Protein AF-A0A1F8N8Z6-F1 (afdb_monomer)

Structure (mmCIF, N/CA/C/O backbone):
data_AF-A0A1F8N8Z6-F1
#
_entry.id   AF-A0A1F8N8Z6-F1
#
loop_
_atom_site.group_PDB
_atom_site.id
_atom_site.type_symbol
_atom_site.label_atom_id
_atom_site.label_alt_id
_atom_site.label_comp_id
_atom_site.label_asym_id
_atom_site.label_entity_id
_atom_site.label_seq_id
_atom_site.pdbx_PDB_ins_code
_atom_site.Cartn_x
_atom_site.Cartn_y
_atom_site.Cartn_z
_atom_site.occupancy
_atom_site.B_iso_or_equiv
_atom_site.auth_seq_id
_atom_site.auth_comp_id
_atom_site.auth_asym_id
_atom_site.auth_atom_id
_atom_site.pdbx_PDB_model_num
ATOM 1 N N . LYS A 1 1 ? 23.872 15.138 5.477 1.00 44.53 1 LYS A N 1
ATOM 2 C CA . LYS A 1 1 ? 22.930 16.078 6.144 1.00 44.53 1 LYS A CA 1
ATOM 3 C C . LYS A 1 1 ? 21.942 15.243 6.960 1.00 44.53 1 LYS A C 1
ATOM 5 O O . LYS A 1 1 ? 20.804 15.104 6.541 1.00 44.53 1 LYS A O 1
ATOM 10 N N . GLU A 1 2 ? 22.376 14.628 8.060 1.00 56.66 2 GLU A N 1
ATOM 11 C CA . GLU A 1 2 ? 21.606 13.515 8.654 1.00 56.66 2 GLU A CA 1
ATOM 12 C C . GLU A 1 2 ? 21.440 13.575 10.174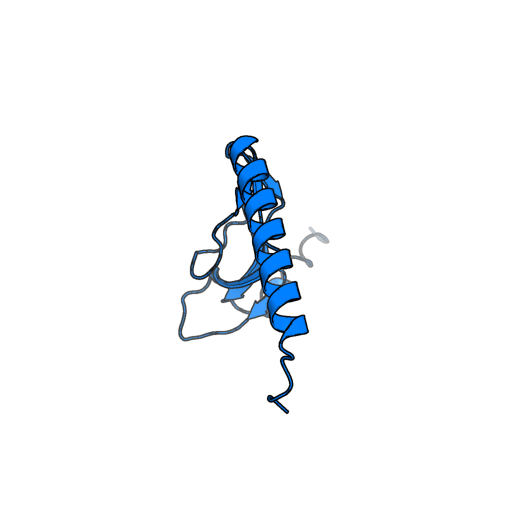 1.00 56.66 2 GLU A C 1
ATOM 14 O O . GLU A 1 2 ? 20.923 12.636 10.759 1.00 56.66 2 GLU A O 1
ATOM 19 N N . ASP A 1 3 ? 21.799 14.686 10.823 1.00 62.34 3 ASP A N 1
ATOM 20 C CA . ASP A 1 3 ? 22.099 14.623 12.259 1.00 62.34 3 ASP A CA 1
ATOM 21 C C . ASP A 1 3 ? 21.419 15.689 13.128 1.00 62.34 3 ASP A C 1
ATOM 23 O O . ASP A 1 3 ? 22.042 16.278 14.004 1.00 62.34 3 ASP A O 1
ATOM 27 N N . GLN A 1 4 ? 20.133 15.984 12.898 1.00 68.19 4 GLN A N 1
ATOM 28 C CA . GLN A 1 4 ? 19.376 16.892 13.780 1.00 68.19 4 GLN A CA 1
ATOM 29 C C . GLN A 1 4 ? 17.927 16.426 14.017 1.00 68.19 4 GLN A C 1
ATOM 31 O O . GLN A 1 4 ? 16.973 17.173 13.805 1.00 68.19 4 GLN A O 1
ATOM 36 N N . VAL A 1 5 ? 17.728 15.189 14.489 1.00 77.69 5 VAL A N 1
ATOM 37 C CA . VAL A 1 5 ? 16.447 14.820 15.122 1.00 77.69 5 VAL A CA 1
ATOM 38 C C . VAL A 1 5 ? 16.518 15.201 16.599 1.00 77.69 5 VAL A C 1
ATOM 40 O O . VAL A 1 5 ? 17.080 14.476 17.421 1.00 77.69 5 VAL A O 1
ATOM 43 N N . THR A 1 6 ? 15.949 16.356 16.948 1.00 90.81 6 THR A N 1
ATOM 44 C CA . THR A 1 6 ? 15.947 16.844 18.334 1.00 90.81 6 THR A CA 1
ATOM 45 C C . THR A 1 6 ? 15.129 15.925 19.256 1.00 90.81 6 THR A C 1
ATOM 47 O O . THR A 1 6 ? 14.214 15.229 18.798 1.00 90.81 6 THR A O 1
ATOM 50 N N . PRO A 1 7 ? 15.396 15.917 20.576 1.00 87.81 7 PRO A N 1
ATOM 51 C CA . PRO A 1 7 ? 14.572 15.184 21.537 1.00 87.81 7 PRO A CA 1
ATOM 52 C C . PRO A 1 7 ? 13.077 15.521 21.431 1.00 87.81 7 PRO A C 1
ATOM 54 O O . PRO A 1 7 ? 12.240 14.621 21.472 1.00 87.81 7 PRO A O 1
ATOM 57 N N . GLN A 1 8 ? 12.746 16.795 21.210 1.00 91.94 8 GLN A N 1
ATOM 58 C CA . GLN A 1 8 ? 11.380 17.265 20.988 1.00 91.94 8 GLN A CA 1
ATOM 59 C C . GLN A 1 8 ? 10.790 16.678 19.699 1.00 91.94 8 GLN A C 1
ATOM 61 O O . GLN A 1 8 ? 9.656 16.205 19.714 1.00 91.94 8 GLN A O 1
ATOM 66 N N . MET A 1 9 ? 11.557 16.633 18.602 1.00 93.56 9 MET A N 1
ATOM 67 C CA . MET A 1 9 ? 11.116 16.033 17.336 1.00 93.56 9 MET A CA 1
ATOM 68 C C . MET A 1 9 ? 10.741 14.555 17.506 1.00 93.56 9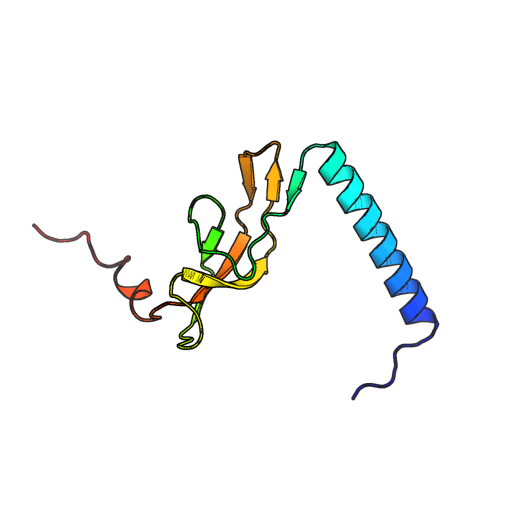 MET A C 1
ATOM 70 O O . MET A 1 9 ? 9.730 14.105 16.969 1.00 93.56 9 MET A O 1
ATOM 74 N N . ARG A 1 10 ? 11.500 13.799 18.313 1.00 93.69 10 ARG A N 1
ATOM 75 C CA . ARG A 1 10 ? 11.171 12.394 18.614 1.00 93.69 10 ARG A CA 1
ATOM 76 C C . ARG A 1 10 ? 9.829 12.249 19.330 1.00 93.69 10 ARG A C 1
ATOM 78 O O . ARG A 1 10 ? 9.071 11.340 18.996 1.00 93.69 10 ARG A O 1
ATOM 85 N N . ILE A 1 11 ? 9.522 13.147 20.272 1.00 94.50 11 ILE A N 1
ATOM 86 C CA . ILE A 1 11 ? 8.229 13.164 20.975 1.00 94.50 11 ILE A CA 1
ATOM 87 C C . ILE A 1 11 ? 7.096 13.420 19.977 1.00 94.50 11 ILE A C 1
ATOM 89 O O . ILE A 1 11 ? 6.126 12.664 19.944 1.00 94.50 11 ILE A O 1
ATOM 93 N N . TRP A 1 12 ? 7.243 14.428 19.112 1.00 96.31 12 TRP A N 1
ATOM 94 C CA . TRP A 1 12 ? 6.255 14.726 18.074 1.00 96.31 12 TRP A CA 1
ATOM 95 C C . TRP A 1 12 ? 6.019 13.535 17.141 1.00 96.31 12 TRP A C 1
ATOM 97 O O . TRP A 1 12 ? 4.871 13.137 16.949 1.00 96.31 12 TRP A O 1
ATOM 107 N N . ILE A 1 13 ? 7.082 12.904 16.630 1.00 96.12 13 ILE A N 1
ATOM 108 C CA . ILE A 1 13 ? 6.976 11.700 15.788 1.00 96.12 13 ILE A CA 1
ATOM 109 C C . ILE A 1 13 ? 6.228 10.577 16.525 1.00 96.12 13 ILE A C 1
ATOM 111 O O . ILE A 1 13 ? 5.367 9.921 15.936 1.00 96.12 13 ILE A O 1
ATOM 115 N N . GLY A 1 14 ? 6.516 10.364 17.813 1.00 96.31 14 GLY A N 1
ATOM 116 C CA . GLY A 1 14 ? 5.813 9.381 18.642 1.00 96.31 14 GLY A CA 1
ATOM 117 C C . GLY A 1 14 ? 4.315 9.674 18.778 1.00 96.31 14 GLY A C 1
ATOM 118 O O . GLY A 1 14 ? 3.482 8.777 18.605 1.00 96.31 14 GLY A O 1
ATOM 119 N N . ASN A 1 15 ? 3.957 10.936 19.006 1.00 97.69 15 ASN A N 1
ATOM 120 C CA . ASN A 1 15 ? 2.563 11.366 19.105 1.00 97.69 15 ASN A CA 1
ATOM 121 C C . ASN A 1 15 ? 1.821 11.178 17.775 1.00 97.69 15 ASN A C 1
ATOM 123 O O . ASN A 1 15 ? 0.746 10.581 17.760 1.00 97.69 15 ASN A O 1
ATOM 127 N N . PHE A 1 16 ? 2.411 11.583 16.646 1.00 97.94 16 PHE A N 1
ATOM 128 C CA . PHE A 1 16 ? 1.812 11.369 15.323 1.00 97.94 16 PHE A CA 1
ATOM 129 C C . PHE A 1 16 ? 1.632 9.884 14.995 1.00 97.94 16 PHE A C 1
ATOM 131 O O . PHE A 1 16 ? 0.582 9.490 14.487 1.00 97.94 16 PHE A O 1
ATOM 138 N N . ARG A 1 17 ? 2.605 9.031 15.343 1.00 97.25 17 ARG A N 1
ATOM 139 C CA . ARG A 1 17 ? 2.461 7.570 15.219 1.00 97.25 17 ARG A CA 1
ATOM 140 C C . ARG A 1 17 ? 1.296 7.041 16.055 1.00 97.25 17 ARG A C 1
ATOM 142 O O . ARG A 1 17 ? 0.560 6.172 15.593 1.00 97.25 17 ARG A O 1
ATOM 149 N N . THR A 1 18 ? 1.105 7.585 17.256 1.00 98.00 18 THR A N 1
ATOM 150 C CA . THR A 1 18 ? -0.009 7.216 18.139 1.00 98.00 18 THR A CA 1
ATOM 151 C C . THR A 1 18 ? -1.352 7.621 17.540 1.00 98.00 18 THR A C 1
ATOM 153 O O . THR A 1 18 ? -2.245 6.782 17.449 1.00 98.00 18 THR A O 1
ATOM 156 N N . VAL A 1 19 ? -1.476 8.863 17.060 1.00 98.12 19 VAL A N 1
ATOM 157 C CA . VAL A 1 19 ? -2.683 9.357 16.376 1.00 98.12 19 VAL A CA 1
ATOM 158 C C . VAL A 1 19 ? -2.997 8.506 15.146 1.00 98.12 19 VAL A C 1
ATOM 160 O O . VAL A 1 19 ? -4.129 8.051 14.999 1.00 98.12 19 VAL A O 1
ATOM 163 N N . ARG A 1 20 ? -1.993 8.202 14.310 1.00 96.19 20 ARG A N 1
ATOM 164 C CA . ARG A 1 20 ? -2.157 7.327 13.138 1.00 96.19 20 ARG A CA 1
ATOM 165 C C . ARG A 1 20 ? -2.690 5.948 13.526 1.00 96.19 20 ARG A C 1
ATOM 167 O O . ARG A 1 20 ? -3.621 5.467 12.894 1.00 96.19 20 ARG A O 1
ATOM 174 N N . ARG A 1 21 ? -2.144 5.330 14.578 1.00 96.75 21 ARG A N 1
ATOM 175 C CA . ARG A 1 21 ? -2.597 4.013 15.056 1.00 96.75 21 ARG A CA 1
ATOM 176 C C . ARG A 1 21 ? -4.037 4.044 15.572 1.00 96.75 21 ARG A C 1
ATOM 178 O O . ARG A 1 21 ? -4.781 3.096 15.341 1.00 96.75 21 ARG A O 1
ATOM 185 N N . LEU A 1 22 ? -4.424 5.105 16.284 1.00 97.88 22 LEU A N 1
ATOM 186 C CA . LEU A 1 22 ? -5.799 5.278 16.761 1.00 97.88 22 LEU A CA 1
ATOM 187 C C . LEU A 1 22 ? -6.773 5.448 15.590 1.00 97.88 22 LEU A C 1
ATOM 189 O O . LEU A 1 22 ? -7.816 4.802 15.580 1.00 97.88 22 LEU A O 1
ATOM 193 N N . LEU A 1 23 ? -6.404 6.247 14.586 1.00 96.62 23 LEU A N 1
ATOM 194 C CA . LEU A 1 23 ? -7.193 6.406 13.368 1.00 96.62 23 LEU A CA 1
ATOM 195 C C . LEU A 1 23 ? -7.334 5.081 12.605 1.00 96.62 23 LEU A C 1
ATOM 197 O O . LEU A 1 23 ? -8.450 4.693 12.277 1.00 96.62 23 LEU A O 1
ATOM 201 N N . ASP A 1 24 ? -6.228 4.365 12.375 1.00 95.62 24 ASP A N 1
ATOM 202 C CA . ASP A 1 24 ? -6.239 3.057 11.703 1.00 95.62 24 ASP A CA 1
ATOM 203 C C . ASP A 1 24 ? -7.171 2.067 12.432 1.00 95.62 24 ASP A C 1
ATOM 205 O O . ASP A 1 24 ? -7.932 1.347 11.787 1.00 95.62 24 ASP A O 1
ATOM 209 N N . LYS A 1 25 ? -7.172 2.069 13.774 1.00 97.31 25 LYS A N 1
ATOM 210 C CA . LYS A 1 25 ? -8.073 1.231 14.579 1.00 97.31 25 LYS A CA 1
ATOM 211 C C . LYS A 1 25 ? -9.548 1.569 14.333 1.00 97.31 25 LYS A C 1
ATOM 213 O O . LYS A 1 25 ? -10.334 0.657 14.094 1.00 97.31 25 LYS A O 1
ATOM 218 N N . VAL A 1 26 ? -9.913 2.853 14.358 1.00 97.81 26 VAL A N 1
ATOM 219 C CA . VAL A 1 26 ? -11.300 3.291 14.117 1.00 97.81 26 VAL A CA 1
ATOM 220 C C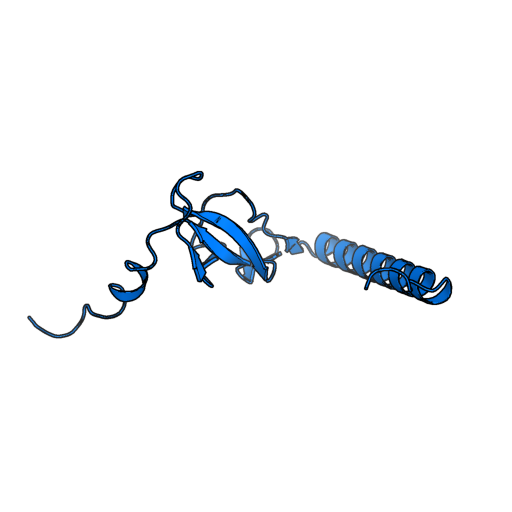 . VAL A 1 26 ? -11.755 2.923 12.703 1.00 97.81 26 VAL A C 1
ATOM 222 O O . VAL A 1 26 ? -12.873 2.449 12.529 1.00 97.81 26 VAL A O 1
ATOM 225 N N . LEU A 1 27 ? -10.893 3.087 11.694 1.00 96.94 27 LEU A N 1
ATOM 226 C CA . LEU A 1 27 ? -11.205 2.687 10.318 1.00 96.94 27 LEU A CA 1
ATOM 227 C C . LEU A 1 27 ? -11.518 1.187 10.228 1.00 96.94 27 LEU A C 1
ATOM 229 O O . LEU A 1 27 ? -12.558 0.819 9.682 1.00 96.94 27 LEU A O 1
ATOM 233 N N . ILE A 1 28 ? -10.681 0.337 10.833 1.00 97.12 28 ILE A N 1
ATOM 234 C CA . ILE A 1 28 ? -10.896 -1.118 10.873 1.00 97.12 28 ILE A CA 1
ATOM 235 C C . ILE A 1 28 ? -12.214 -1.467 11.577 1.00 97.12 28 ILE A C 1
ATOM 237 O O . ILE A 1 28 ? -12.974 -2.285 11.063 1.00 97.12 28 ILE A O 1
ATOM 241 N N . GLU A 1 29 ? -12.528 -0.825 12.707 1.00 97.75 29 GLU A N 1
ATOM 242 C CA . GLU A 1 29 ? -13.796 -1.025 13.430 1.00 97.75 29 GLU A CA 1
ATOM 243 C C . GLU A 1 29 ? -15.028 -0.654 12.584 1.00 97.75 29 GLU A C 1
ATOM 245 O O . GLU A 1 29 ? -16.084 -1.265 12.731 1.00 97.75 29 GLU A O 1
ATOM 250 N N . GLN A 1 30 ? -14.896 0.299 11.656 1.00 97.62 30 GLN A N 1
ATOM 251 C CA . GLN A 1 30 ? -15.945 0.655 10.691 1.00 97.62 30 GLN A CA 1
ATOM 252 C C . GLN A 1 30 ? -15.955 -0.233 9.428 1.00 97.62 30 GLN A C 1
ATOM 254 O O . GLN A 1 30 ? -16.784 -0.041 8.530 1.00 97.62 30 GLN A O 1
ATOM 259 N N . GLY A 1 31 ? -15.068 -1.231 9.360 1.00 97.38 31 GLY A N 1
ATOM 260 C CA . GLY A 1 31 ? -14.926 -2.156 8.237 1.00 97.38 31 GLY A CA 1
ATOM 261 C C . GLY A 1 31 ? -14.088 -1.608 7.083 1.00 97.38 31 GLY A C 1
ATOM 262 O O . GLY A 1 31 ? -14.215 -2.110 5.969 1.00 97.38 31 GLY A O 1
ATOM 263 N N . ILE A 1 32 ? -13.278 -0.571 7.312 1.00 98.19 32 ILE A N 1
ATOM 264 C CA . ILE A 1 32 ? -12.370 -0.002 6.312 1.00 98.19 32 ILE A CA 1
ATOM 265 C C . ILE A 1 32 ? -10.980 -0.629 6.465 1.00 98.19 32 ILE A C 1
ATOM 267 O O . ILE A 1 32 ? -10.358 -0.528 7.523 1.00 98.19 32 ILE A O 1
ATOM 271 N N . THR A 1 33 ? -10.461 -1.241 5.401 1.00 97.31 33 THR A N 1
ATOM 272 C CA . THR A 1 33 ? -9.140 -1.894 5.380 1.00 97.31 33 THR A CA 1
ATOM 273 C C . THR A 1 33 ? -8.281 -1.360 4.242 1.00 97.31 33 THR A C 1
ATOM 275 O O . THR A 1 33 ? -8.801 -0.924 3.219 1.00 97.31 33 THR A O 1
ATOM 278 N N . LYS A 1 34 ? -6.956 -1.384 4.403 1.00 97.12 34 LYS A N 1
ATOM 279 C CA . LYS A 1 34 ? -6.018 -1.001 3.335 1.00 97.12 34 LYS A CA 1
ATOM 280 C C . LYS A 1 34 ? -5.967 -2.093 2.264 1.00 97.12 34 LYS A C 1
ATOM 282 O O . LYS A 1 34 ? -6.106 -3.271 2.586 1.00 97.12 34 LYS A O 1
ATOM 287 N N . ILE A 1 35 ? -5.769 -1.692 1.012 1.00 97.69 35 ILE A N 1
ATOM 288 C CA . ILE A 1 35 ? -5.403 -2.604 -0.076 1.00 97.69 35 ILE A CA 1
ATOM 289 C C . ILE A 1 35 ? -3.906 -2.885 0.066 1.00 9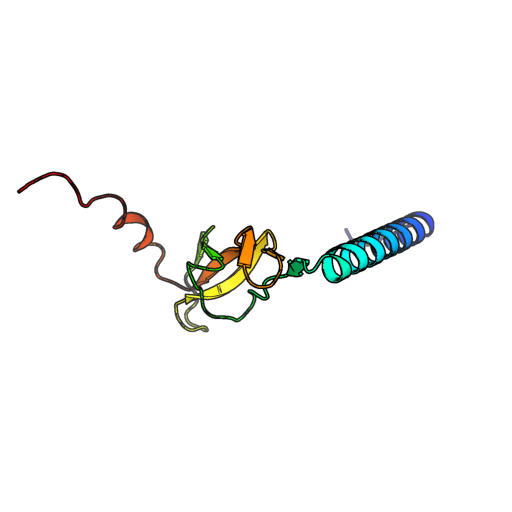7.69 35 ILE A C 1
ATOM 291 O O . ILE A 1 35 ? -3.121 -1.955 0.226 1.00 97.69 35 ILE A O 1
ATOM 295 N N . GLU A 1 36 ? -3.510 -4.155 0.064 1.00 96.38 36 GLU A N 1
ATOM 296 C CA . GLU A 1 36 ? -2.094 -4.518 0.032 1.00 96.38 36 GLU A CA 1
ATOM 297 C C . GLU A 1 36 ? -1.641 -4.651 -1.416 1.00 96.38 36 GLU A C 1
ATOM 299 O O . GLU A 1 36 ? -2.056 -5.583 -2.103 1.00 96.38 36 GLU A O 1
ATOM 304 N N . SER A 1 37 ? -0.811 -3.707 -1.854 1.00 97.12 37 SER A N 1
ATOM 305 C CA . SER A 1 37 ? -0.470 -3.532 -3.269 1.00 97.12 37 SER A CA 1
ATOM 306 C C . SER A 1 37 ? 0.954 -3.989 -3.603 1.00 97.12 37 SER A C 1
ATOM 308 O O . SER A 1 37 ? 1.176 -4.615 -4.633 1.00 97.12 37 SER A O 1
ATOM 310 N N . LEU A 1 38 ? 1.930 -3.686 -2.739 1.00 97.00 38 LEU A N 1
ATOM 311 C CA . LEU A 1 38 ? 3.355 -3.888 -3.024 1.00 97.00 38 LEU A CA 1
ATOM 312 C C . LEU A 1 38 ? 3.700 -5.363 -3.280 1.00 97.00 38 LEU A C 1
ATOM 314 O O . LEU A 1 38 ? 3.223 -6.246 -2.568 1.00 97.00 38 LEU A O 1
ATOM 318 N N . ASP A 1 39 ? 4.534 -5.608 -4.295 1.00 96.56 39 ASP A N 1
ATOM 319 C CA . ASP A 1 39 ? 4.974 -6.934 -4.752 1.00 96.56 39 ASP A CA 1
ATOM 320 C C . ASP A 1 39 ? 3.833 -7.863 -5.221 1.00 96.56 39 ASP A C 1
ATOM 322 O O . ASP A 1 39 ? 4.050 -9.050 -5.474 1.00 96.56 39 ASP A O 1
ATOM 326 N N . ARG A 1 40 ? 2.610 -7.335 -5.378 1.00 97.00 40 ARG A N 1
ATOM 327 C CA . ARG A 1 40 ? 1.465 -8.059 -5.942 1.00 97.00 40 ARG A CA 1
ATOM 328 C C . ARG A 1 40 ? 1.252 -7.708 -7.411 1.00 97.00 40 ARG A C 1
ATOM 330 O O . ARG A 1 40 ? 1.848 -6.778 -7.948 1.00 97.00 40 ARG A O 1
ATOM 337 N N . GLN A 1 41 ? 0.393 -8.482 -8.065 1.00 97.75 41 GLN A N 1
ATOM 338 C CA . GLN A 1 41 ? -0.023 -8.223 -9.439 1.00 97.75 41 GLN A CA 1
ATOM 339 C C . GLN A 1 41 ? -1.048 -7.091 -9.502 1.00 97.75 41 GLN A C 1
ATOM 341 O O . GLN A 1 41 ? -1.957 -7.006 -8.671 1.00 97.75 41 GLN A O 1
ATOM 346 N N . PHE A 1 42 ? -0.899 -6.240 -10.511 1.00 97.56 42 PHE A N 1
ATOM 347 C CA . PHE A 1 42 ? -1.852 -5.193 -10.824 1.00 97.56 42 PHE A CA 1
ATOM 348 C C . PHE A 1 42 ? -3.220 -5.792 -11.150 1.00 97.56 42 PHE A C 1
ATOM 350 O O . PHE A 1 42 ? -3.360 -6.690 -11.976 1.00 97.56 42 PHE A O 1
ATOM 357 N N . ASP A 1 43 ? -4.243 -5.232 -10.518 1.00 97.12 43 ASP A N 1
ATOM 358 C CA . ASP A 1 43 ? -5.643 -5.571 -10.757 1.00 97.12 43 ASP A CA 1
ATOM 359 C C . ASP A 1 43 ? -6.427 -4.263 -10.916 1.00 97.12 43 ASP A C 1
ATOM 361 O O . ASP A 1 43 ? -6.541 -3.520 -9.933 1.00 97.12 43 ASP A O 1
ATOM 365 N N . PRO A 1 44 ? -6.984 -3.967 -12.106 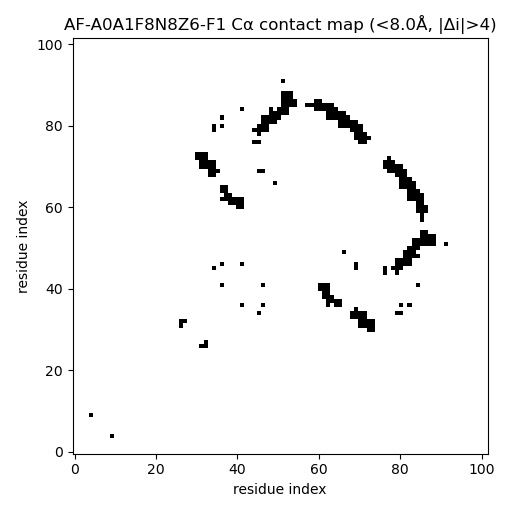1.00 96.31 44 PRO A N 1
ATOM 366 C CA . PRO A 1 44 ? -7.755 -2.753 -12.356 1.00 96.31 44 PRO A CA 1
ATOM 367 C C . PRO A 1 44 ? -8.941 -2.560 -11.412 1.00 96.31 44 PRO A C 1
ATOM 369 O O . PRO A 1 44 ? -9.403 -1.431 -11.252 1.00 96.31 44 PRO A O 1
ATOM 372 N N . SER A 1 45 ? -9.469 -3.621 -10.801 1.00 96.12 45 SER A N 1
ATOM 373 C CA . SER A 1 45 ? -10.580 -3.519 -9.851 1.00 96.12 45 SER A CA 1
ATOM 374 C C . SER A 1 45 ? -10.129 -2.808 -8.570 1.00 96.12 45 SER A C 1
ATOM 376 O O . SER A 1 45 ? -10.882 -2.007 -8.027 1.00 96.12 45 SER A O 1
ATOM 378 N N . TRP A 1 46 ? -8.869 -2.989 -8.162 1.00 97.25 46 TRP A N 1
ATOM 379 C CA . TRP A 1 46 ? -8.305 -2.525 -6.884 1.00 97.25 46 TRP A CA 1
ATOM 380 C C . TRP A 1 46 ? -7.290 -1.387 -7.056 1.00 97.25 46 TRP A C 1
ATOM 382 O O . TRP A 1 46 ? -7.052 -0.617 -6.123 1.00 97.25 46 TRP A O 1
ATOM 392 N N . HIS A 1 47 ? -6.725 -1.246 -8.256 1.00 98.12 47 HIS A N 1
ATOM 393 C CA . HIS A 1 47 ? -5.568 -0.402 -8.531 1.00 98.12 47 HIS A CA 1
ATOM 394 C C . HIS A 1 47 ? -5.804 0.550 -9.713 1.00 98.12 47 HIS A C 1
ATOM 396 O O . HIS A 1 47 ? -6.577 0.280 -10.635 1.00 98.12 47 HIS A O 1
ATOM 402 N N . ARG A 1 48 ? -5.092 1.676 -9.696 1.00 97.69 48 ARG A N 1
ATOM 403 C CA . ARG A 1 48 ? -4.904 2.601 -10.815 1.00 97.69 48 ARG A CA 1
ATOM 404 C C . ARG A 1 48 ? -3.402 2.749 -11.047 1.00 97.69 48 ARG A C 1
ATOM 406 O O . ARG A 1 48 ? -2.680 3.113 -10.123 1.00 97.69 48 ARG A O 1
ATOM 413 N N . ALA A 1 49 ? -2.939 2.480 -12.263 1.00 96.69 49 ALA A N 1
ATOM 414 C CA . ALA A 1 49 ? -1.541 2.699 -12.612 1.00 96.69 49 ALA A CA 1
ATOM 415 C C . ALA A 1 49 ? -1.278 4.209 -12.709 1.00 96.69 49 ALA A C 1
ATOM 417 O O . ALA A 1 49 ? -1.867 4.886 -13.552 1.00 96.69 49 ALA A O 1
ATOM 418 N N . ALA A 1 50 ? -0.443 4.731 -11.813 1.00 96.19 50 ALA A N 1
ATOM 419 C CA . ALA A 1 50 ? 0.043 6.107 -11.859 1.00 96.19 50 ALA A CA 1
ATOM 420 C C . ALA A 1 50 ? 1.232 6.233 -12.821 1.00 96.19 50 ALA A C 1
ATOM 422 O O . ALA A 1 50 ? 1.340 7.217 -13.548 1.00 96.19 50 ALA A O 1
ATOM 423 N N . GLU A 1 51 ? 2.091 5.213 -12.849 1.00 95.88 51 GLU A N 1
ATOM 424 C CA . GLU A 1 51 ? 3.273 5.141 -13.703 1.00 95.88 51 GLU A CA 1
ATOM 425 C C . GLU A 1 51 ? 3.551 3.683 -14.100 1.00 95.88 51 GLU A C 1
ATOM 427 O O . GLU A 1 51 ? 3.193 2.746 -13.380 1.00 95.88 51 GLU A O 1
ATOM 432 N N . VAL A 1 52 ? 4.182 3.497 -15.261 1.00 95.88 52 VAL A N 1
ATOM 433 C CA . VAL A 1 52 ? 4.661 2.198 -15.747 1.00 95.88 52 VAL A CA 1
ATOM 434 C C . VAL A 1 52 ? 6.171 2.280 -15.915 1.00 95.88 52 VAL A C 1
ATOM 436 O O . VAL A 1 52 ? 6.663 3.164 -16.617 1.00 95.88 52 VAL A O 1
ATOM 439 N N . VAL A 1 53 ? 6.897 1.348 -15.304 1.00 96.00 53 VAL A N 1
ATOM 440 C CA . VAL A 1 53 ? 8.363 1.300 -15.340 1.00 96.00 53 VAL A CA 1
ATOM 441 C C . VAL A 1 53 ? 8.858 0.006 -15.969 1.00 96.00 53 VAL A C 1
ATOM 443 O O . VAL A 1 53 ? 8.236 -1.047 -15.846 1.00 96.00 53 VAL A O 1
ATOM 446 N N . ALA A 1 54 ? 10.014 0.077 -16.624 1.00 95.44 54 ALA A N 1
ATOM 447 C CA . ALA A 1 54 ? 10.706 -1.110 -17.103 1.00 95.44 54 ALA A CA 1
ATOM 448 C C . ALA A 1 54 ? 11.597 -1.679 -15.988 1.00 95.44 54 ALA A C 1
ATOM 450 O O . ALA A 1 54 ? 12.529 -1.012 -15.539 1.00 95.44 54 ALA A O 1
ATOM 451 N N . ASP A 1 55 ? 11.341 -2.921 -15.579 1.00 94.69 55 ASP A N 1
ATOM 452 C CA . ASP A 1 55 ? 12.192 -3.670 -14.652 1.00 94.69 55 ASP A CA 1
ATOM 453 C C . ASP A 1 55 ? 12.293 -5.134 -15.117 1.00 94.69 55 ASP A C 1
ATOM 455 O O . ASP A 1 55 ? 11.342 -5.897 -14.948 1.00 94.69 55 ASP A O 1
ATOM 459 N N . PRO A 1 56 ? 13.428 -5.559 -15.702 1.00 92.44 56 PRO A N 1
ATOM 460 C CA . PRO A 1 56 ? 13.595 -6.925 -16.192 1.00 92.44 56 PRO A CA 1
ATOM 461 C C . PRO A 1 56 ? 13.779 -7.961 -15.070 1.00 92.44 56 PRO A C 1
ATOM 463 O O . PRO A 1 56 ? 13.803 -9.157 -15.353 1.00 92.44 56 PRO A O 1
ATOM 466 N N . SER A 1 57 ? 13.952 -7.538 -13.812 1.00 95.12 57 SER A N 1
ATOM 467 C CA . SER A 1 57 ? 14.127 -8.448 -12.673 1.00 95.12 57 SER A CA 1
ATOM 468 C C . SER A 1 57 ? 12.806 -8.976 -12.106 1.00 95.12 57 SER A C 1
ATOM 470 O O . SER A 1 57 ? 12.810 -9.923 -11.317 1.00 95.12 57 SER A O 1
ATOM 472 N N . ARG A 1 58 ? 11.676 -8.386 -12.512 1.00 95.12 58 ARG A N 1
ATOM 473 C CA . ARG A 1 58 ? 10.337 -8.687 -12.001 1.00 95.12 58 ARG A CA 1
ATOM 474 C C . ARG A 1 58 ? 9.376 -9.016 -13.150 1.00 95.12 58 ARG A C 1
ATOM 476 O O . ARG A 1 58 ? 9.558 -8.517 -14.258 1.00 95.12 58 ARG A O 1
ATOM 483 N N . PRO A 1 59 ? 8.335 -9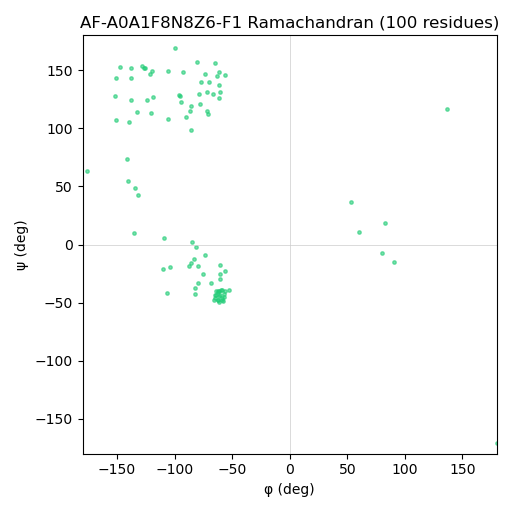.832 -12.912 1.00 95.75 59 PRO A N 1
ATOM 484 C CA . PRO A 1 59 ? 7.294 -10.065 -13.909 1.00 95.75 59 PRO A CA 1
ATOM 485 C C . PRO A 1 59 ? 6.547 -8.778 -14.283 1.00 95.75 59 PRO A C 1
ATOM 487 O O . PRO A 1 59 ? 6.323 -7.915 -13.429 1.00 95.75 59 PRO A O 1
ATOM 490 N N . GLU A 1 60 ? 6.083 -8.691 -15.527 1.00 95.50 60 GLU A N 1
ATOM 491 C CA . GLU A 1 60 ? 5.136 -7.659 -15.958 1.00 95.50 60 GLU A CA 1
ATOM 492 C C . GLU A 1 60 ? 3.862 -7.673 -15.092 1.00 95.50 60 GLU A C 1
ATOM 494 O O . GLU A 1 60 ? 3.453 -8.716 -14.576 1.00 95.50 60 GLU A O 1
ATOM 499 N N . GLY A 1 61 ? 3.282 -6.493 -14.867 1.00 95.81 61 GLY A N 1
ATOM 500 C CA . GLY A 1 61 ? 2.136 -6.277 -13.986 1.00 95.81 61 GLY A CA 1
ATOM 501 C C . GLY A 1 61 ? 2.480 -6.208 -12.496 1.00 95.81 61 GLY A C 1
ATOM 502 O O . GLY A 1 61 ? 1.616 -5.849 -11.698 1.00 95.81 61 GLY A O 1
ATOM 503 N N . THR A 1 62 ? 3.723 -6.496 -12.092 1.00 98.06 62 THR A N 1
ATOM 504 C CA . THR A 1 62 ? 4.133 -6.410 -10.680 1.00 98.06 62 THR A CA 1
ATOM 505 C C . THR A 1 62 ? 4.107 -4.964 -10.195 1.00 98.06 62 THR A C 1
ATOM 507 O O . THR A 1 62 ? 4.713 -4.086 -10.805 1.00 98.06 62 THR A O 1
ATOM 510 N N . ILE A 1 63 ? 3.452 -4.712 -9.066 1.00 98.19 63 ILE A N 1
ATOM 511 C CA . ILE A 1 63 ? 3.463 -3.414 -8.394 1.00 98.19 63 ILE A CA 1
ATOM 512 C C . ILE A 1 63 ? 4.786 -3.255 -7.639 1.00 98.19 63 ILE A C 1
ATOM 514 O O . ILE A 1 63 ? 5.108 -4.052 -6.755 1.00 98.19 63 ILE A O 1
ATOM 518 N N . VAL A 1 64 ? 5.543 -2.211 -7.973 1.00 97.81 64 VAL A N 1
ATOM 519 C CA . VAL A 1 64 ? 6.854 -1.909 -7.363 1.00 97.81 64 VAL A CA 1
ATOM 520 C C . VAL A 1 64 ? 6.793 -0.769 -6.357 1.00 97.81 64 VAL A C 1
ATOM 522 O O . VAL A 1 64 ? 7.666 -0.661 -5.501 1.00 97.81 64 VAL A O 1
ATOM 525 N N . GLU A 1 65 ? 5.749 0.052 -6.427 1.00 97.62 65 GLU A N 1
ATOM 526 C CA . GLU A 1 65 ? 5.515 1.143 -5.491 1.00 97.62 65 GLU A CA 1
ATOM 527 C C . GLU A 1 65 ? 4.015 1.419 -5.358 1.00 97.62 65 GLU A C 1
ATOM 529 O O . GLU A 1 65 ? 3.261 1.350 -6.329 1.00 97.62 65 GLU A O 1
ATOM 534 N N . GLU A 1 66 ? 3.586 1.762 -4.145 1.00 97.69 66 GLU A N 1
ATOM 535 C CA . GLU A 1 66 ? 2.274 2.344 -3.876 1.00 97.69 66 GLU A CA 1
ATOM 536 C C . GLU A 1 66 ? 2.455 3.835 -3.578 1.00 97.69 66 GLU A C 1
ATOM 538 O O . GLU A 1 66 ? 2.945 4.205 -2.510 1.00 97.69 66 GLU A O 1
ATOM 543 N N . THR A 1 67 ? 2.045 4.693 -4.512 1.00 97.19 67 THR A N 1
ATOM 544 C CA . THR A 1 67 ? 2.153 6.151 -4.353 1.00 97.19 67 THR A CA 1
ATOM 545 C C . THR A 1 67 ? 1.026 6.694 -3.478 1.00 97.19 67 THR A C 1
ATOM 547 O O . THR A 1 67 ? 1.223 7.631 -2.703 1.00 97.19 67 THR A O 1
ATOM 550 N N . THR A 1 68 ? -0.159 6.078 -3.557 1.00 97.56 68 THR A N 1
ATOM 551 C CA . THR A 1 68 ? -1.309 6.387 -2.702 1.00 97.56 68 THR A CA 1
ATOM 552 C C . THR A 1 68 ? -2.009 5.112 -2.250 1.00 97.56 68 THR A C 1
ATOM 554 O O . THR A 1 68 ? -2.516 4.348 -3.069 1.00 97.56 68 THR A O 1
ATOM 557 N N . THR A 1 69 ? -2.145 4.938 -0.933 1.00 97.12 69 THR A N 1
ATOM 558 C CA . THR A 1 69 ? -2.813 3.768 -0.346 1.00 97.12 69 THR A CA 1
ATOM 559 C C . THR A 1 69 ? -4.274 3.641 -0.756 1.00 97.12 69 THR A C 1
ATOM 561 O O . THR A 1 69 ? -5.079 4.559 -0.566 1.00 97.12 69 THR A O 1
ATOM 564 N N . GLY A 1 70 ? -4.632 2.475 -1.282 1.00 97.69 70 GLY A N 1
ATOM 565 C CA . GLY A 1 70 ? -6.015 2.102 -1.554 1.00 97.69 70 GLY A CA 1
ATOM 566 C C . GLY A 1 70 ? -6.737 1.621 -0.300 1.00 97.69 70 GLY A C 1
ATOM 567 O O . GLY A 1 70 ? -6.116 1.164 0.660 1.00 97.69 70 GLY A O 1
ATOM 568 N N . TYR A 1 71 ? -8.063 1.708 -0.309 1.00 98.06 71 TYR A N 1
ATOM 569 C CA . TYR A 1 71 ? -8.904 1.266 0.797 1.00 98.06 71 TYR A CA 1
ATOM 570 C C . TYR A 1 71 ? -10.136 0.520 0.294 1.00 98.06 71 TYR A C 1
ATOM 572 O O . TYR A 1 71 ? -10.754 0.895 -0.706 1.00 98.06 71 TYR A O 1
ATOM 580 N N . LEU A 1 72 ? -10.521 -0.496 1.052 1.00 98.00 72 LEU A N 1
ATOM 581 C CA . LEU A 1 72 ? -11.780 -1.211 0.929 1.00 98.00 72 LEU A CA 1
ATOM 582 C C . LEU A 1 72 ? -12.695 -0.798 2.069 1.00 98.00 72 LEU A C 1
ATOM 584 O O . LEU A 1 72 ? -12.223 -0.540 3.174 1.00 98.00 72 LEU A O 1
ATOM 588 N N . TRP A 1 73 ? -13.996 -0.818 1.831 1.00 97.94 73 TRP A N 1
ATOM 589 C CA . TRP A 1 73 ? -15.017 -0.761 2.857 1.00 97.94 73 TRP A CA 1
ATOM 590 C C . TRP A 1 73 ? -15.878 -2.015 2.757 1.00 97.94 73 TRP A C 1
ATOM 592 O O . TRP A 1 73 ? -16.577 -2.227 1.773 1.00 97.94 73 TRP A O 1
ATOM 602 N N . ARG A 1 74 ? -15.802 -2.872 3.780 1.00 96.00 74 ARG A N 1
ATOM 603 C CA . ARG A 1 74 ? -16.542 -4.143 3.862 1.00 96.00 74 ARG A CA 1
ATOM 604 C C . ARG A 1 74 ? -16.335 -5.047 2.636 1.00 96.00 74 ARG A C 1
ATOM 606 O O . ARG A 1 74 ? -17.256 -5.733 2.216 1.00 96.00 74 ARG A O 1
ATOM 613 N N . GLY A 1 75 ? -15.118 -5.048 2.092 1.00 93.81 75 GLY A N 1
ATOM 614 C CA . GLY A 1 75 ? -14.735 -5.837 0.916 1.00 93.81 75 GLY A CA 1
ATOM 615 C C . GLY A 1 75 ? -14.931 -5.126 -0.424 1.00 93.81 75 GLY A C 1
ATOM 616 O O . GLY A 1 75 ? -14.327 -5.540 -1.405 1.00 93.81 75 GLY A O 1
ATOM 617 N N . GLU A 1 76 ? -15.682 -4.025 -0.459 1.00 96.56 76 GLU A N 1
ATOM 618 C CA . GLU A 1 76 ? -15.900 -3.231 -1.669 1.00 96.56 76 GLU A CA 1
ATOM 619 C C . GLU A 1 76 ? -14.877 -2.102 -1.784 1.00 96.56 76 GLU A C 1
ATOM 621 O O . GLU A 1 76 ? -14.425 -1.544 -0.784 1.00 96.56 76 GLU A O 1
ATOM 626 N N . VAL A 1 77 ? -14.506 -1.726 -3.006 1.00 97.00 77 VAL A N 1
ATOM 627 C CA . VAL A 1 77 ? -13.485 -0.695 -3.227 1.00 97.00 77 VAL A CA 1
ATOM 628 C C . VAL A 1 77 ? -14.029 0.678 -2.843 1.00 97.00 77 VAL A C 1
ATOM 630 O O . VAL A 1 77 ? -14.888 1.238 -3.519 1.00 97.00 77 VAL A O 1
ATOM 633 N N . LEU A 1 78 ? -13.478 1.251 -1.770 1.00 97.38 78 LEU A N 1
ATOM 634 C CA . LEU A 1 78 ? -13.763 2.624 -1.352 1.00 97.38 78 LEU A CA 1
ATOM 635 C C . LEU A 1 78 ? -12.905 3.616 -2.144 1.00 97.38 78 LEU A C 1
ATOM 637 O O . LEU A 1 78 ? -13.377 4.665 -2.578 1.00 97.38 78 LEU A O 1
ATOM 641 N N . ARG A 1 79 ? -11.627 3.278 -2.332 1.00 97.44 79 ARG A N 1
ATOM 642 C CA . ARG A 1 79 ? -10.678 4.028 -3.155 1.00 97.44 79 ARG A CA 1
ATOM 643 C C . ARG A 1 79 ? -9.620 3.075 -3.692 1.00 97.44 79 ARG A C 1
ATOM 645 O O . ARG A 1 79 ? -8.979 2.382 -2.907 1.00 97.44 79 ARG A O 1
ATOM 652 N N . LYS A 1 80 ? -9.392 3.086 -5.005 1.00 98.25 80 LYS A N 1
ATOM 653 C CA . LYS A 1 80 ? -8.297 2.318 -5.613 1.00 98.25 80 LYS A CA 1
ATOM 654 C C . LYS A 1 80 ? -6.941 2.816 -5.116 1.00 98.25 80 LYS A C 1
ATOM 656 O O . LYS A 1 80 ? -6.778 4.015 -4.890 1.00 98.25 80 LYS A O 1
ATOM 661 N N . ALA A 1 81 ? -5.986 1.907 -4.958 1.00 98.50 81 ALA A N 1
ATOM 662 C CA . ALA A 1 81 ? -4.595 2.286 -4.740 1.00 98.50 81 ALA A CA 1
ATOM 663 C C . ALA A 1 81 ? -4.021 2.885 -6.030 1.00 98.50 81 ALA A C 1
ATOM 665 O O . ALA A 1 81 ? -4.318 2.388 -7.119 1.00 98.50 81 ALA A O 1
ATOM 666 N N . GLU A 1 82 ? -3.214 3.937 -5.918 1.00 98.38 82 GLU A N 1
ATOM 667 C CA . GLU A 1 82 ? -2.407 4.419 -7.041 1.00 98.38 82 GLU A CA 1
ATOM 668 C C . GLU A 1 82 ? -1.014 3.809 -6.931 1.00 98.38 82 GLU A C 1
ATOM 670 O O . GLU A 1 82 ? -0.396 3.840 -5.863 1.00 98.38 82 GLU A O 1
ATOM 675 N N . VAL A 1 83 ? -0.563 3.183 -8.015 1.00 98.50 83 VAL A N 1
ATOM 676 C CA . VAL A 1 83 ? 0.598 2.289 -8.000 1.00 98.50 83 VAL A CA 1
ATOM 677 C C . VAL A 1 83 ? 1.502 2.511 -9.203 1.00 98.50 83 VAL A C 1
ATOM 679 O O . VAL A 1 83 ? 1.039 2.897 -10.278 1.00 98.50 83 VAL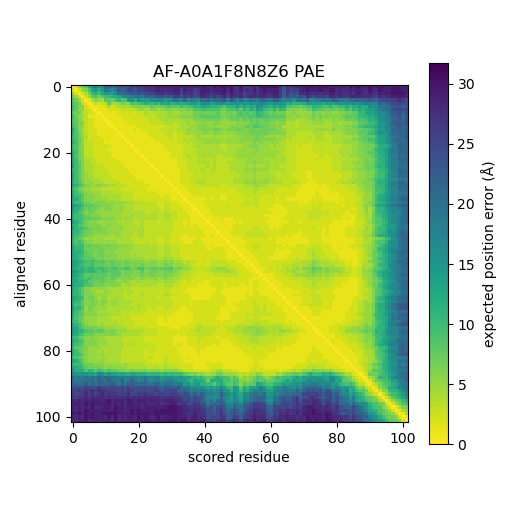 A O 1
ATOM 682 N N . VAL A 1 84 ? 2.785 2.217 -9.021 1.00 97.75 84 VAL A N 1
ATOM 683 C CA . VAL A 1 84 ? 3.760 2.077 -10.104 1.00 97.75 84 VAL A CA 1
ATOM 684 C C . VAL A 1 84 ? 3.887 0.597 -10.439 1.00 97.75 84 VAL A C 1
ATOM 686 O O . VAL A 1 84 ? 4.086 -0.227 -9.540 1.00 97.75 84 VAL A O 1
ATOM 689 N N . VAL A 1 85 ? 3.753 0.251 -11.719 1.00 97.81 85 VAL A N 1
ATOM 690 C CA . VAL A 1 85 ? 3.726 -1.145 -12.183 1.00 97.81 85 VAL A CA 1
ATOM 691 C C . VAL A 1 85 ? 4.830 -1.432 -13.189 1.00 97.81 85 VAL A C 1
ATOM 693 O O . VAL A 1 85 ? 5.191 -0.575 -13.993 1.00 97.81 85 VAL A O 1
ATOM 696 N N . VAL A 1 86 ? 5.349 -2.656 -13.167 1.00 97.69 86 VAL A N 1
ATOM 697 C CA . VAL A 1 86 ? 6.277 -3.141 -14.190 1.00 97.69 86 VAL A CA 1
ATOM 698 C C . VAL A 1 86 ? 5.515 -3.381 -15.484 1.00 97.69 86 VAL A C 1
ATOM 700 O O . VAL A 1 86 ? 4.492 -4.063 -15.486 1.00 97.69 86 VAL A O 1
ATOM 703 N N . GLY A 1 87 ? 6.026 -2.865 -16.590 1.00 95.19 87 GLY A N 1
ATOM 704 C CA . GLY A 1 87 ? 5.478 -3.112 -17.917 1.00 95.19 87 GLY A CA 1
ATOM 705 C C . GLY A 1 87 ? 6.273 -2.384 -18.985 1.00 95.19 87 GLY A C 1
ATOM 706 O O . GLY A 1 87 ? 7.340 -1.827 -18.721 1.00 95.19 87 GLY A O 1
ATOM 707 N N . ASN A 1 88 ? 5.751 -2.377 -20.206 1.00 89.56 88 ASN A N 1
ATOM 708 C CA . ASN A 1 88 ? 6.335 -1.606 -21.292 1.00 89.56 88 ASN A CA 1
ATOM 709 C C . ASN A 1 88 ? 5.782 -0.164 -21.285 1.00 89.56 88 ASN A C 1
ATOM 711 O O . ASN A 1 88 ? 4.598 0.035 -21.568 1.00 89.56 88 ASN A O 1
ATOM 715 N N . PRO A 1 89 ? 6.612 0.871 -21.042 1.00 74.06 89 PRO A N 1
ATOM 716 C CA . PRO A 1 89 ? 6.148 2.262 -20.996 1.00 74.06 89 PRO A CA 1
ATOM 717 C C . PRO A 1 89 ? 5.513 2.763 -22.306 1.00 74.06 89 PRO A C 1
ATOM 719 O O . PRO A 1 89 ? 4.798 3.766 -22.307 1.00 74.06 89 PRO A O 1
ATOM 722 N N . LEU A 1 90 ? 5.759 2.079 -23.431 1.00 72.44 90 LEU A N 1
ATOM 723 C CA . LEU A 1 90 ? 5.177 2.416 -24.733 1.00 72.44 90 LEU A CA 1
ATOM 724 C C . LEU A 1 90 ? 3.733 1.915 -24.907 1.00 72.44 90 LEU A C 1
ATOM 726 O O . LEU A 1 90 ? 3.012 2.444 -25.757 1.00 72.44 90 LEU A O 1
ATOM 730 N N . ASP A 1 91 ? 3.277 0.956 -24.098 1.00 68.75 91 ASP A N 1
ATOM 731 C CA . ASP A 1 91 ? 1.928 0.387 -24.222 1.00 68.75 91 ASP A CA 1
ATOM 732 C C . ASP A 1 91 ? 0.846 1.341 -23.692 1.00 68.75 91 ASP A C 1
ATOM 734 O O . ASP A 1 91 ? -0.278 1.369 -24.204 1.00 68.75 91 ASP A O 1
ATOM 738 N N . THR A 1 92 ? 1.212 2.242 -22.775 1.00 56.41 92 THR A N 1
ATOM 739 C CA . THR A 1 92 ? 0.338 3.312 -22.265 1.00 56.41 92 THR A CA 1
ATOM 740 C C . THR A 1 92 ? -0.138 4.270 -23.372 1.00 56.41 92 THR A C 1
ATOM 742 O O . THR A 1 92 ? -1.220 4.842 -23.264 1.00 56.41 92 THR A O 1
ATOM 745 N N . GLN A 1 93 ? 0.608 4.413 -24.479 1.00 50.78 93 GLN A N 1
ATOM 746 C CA . GLN A 1 93 ? 0.278 5.332 -25.585 1.00 50.78 93 GLN A CA 1
ATOM 747 C C . GLN A 1 93 ? -0.677 4.735 -26.636 1.00 50.78 93 GLN A C 1
ATOM 749 O O . GLN A 1 93 ? -1.262 5.466 -27.437 1.00 50.78 93 GLN A O 1
ATOM 754 N N . ARG A 1 94 ? -0.862 3.407 -26.657 1.00 47.88 94 ARG A N 1
ATOM 755 C CA . ARG A 1 94 ? -1.710 2.730 -27.658 1.00 47.88 94 ARG A CA 1
ATOM 756 C C . ARG A 1 94 ? -3.181 2.635 -27.260 1.00 47.88 94 ARG A C 1
ATOM 758 O O . ARG A 1 94 ? -4.028 2.489 -28.131 1.00 47.88 94 ARG A O 1
ATOM 765 N N . SER A 1 95 ? -3.502 2.799 -25.978 1.00 50.91 95 SER A N 1
ATOM 766 C CA . SER A 1 95 ? -4.887 2.706 -25.488 1.00 50.91 95 SER A CA 1
ATOM 767 C C . SER A 1 95 ? -5.716 3.991 -25.686 1.00 50.91 95 SER A C 1
ATOM 769 O O . SER A 1 95 ? -6.898 4.002 -25.368 1.00 50.91 95 SER A O 1
ATOM 771 N N . GLY A 1 96 ? -5.122 5.070 -26.219 1.00 47.59 96 GLY A N 1
ATOM 772 C CA . GLY A 1 96 ? -5.796 6.353 -26.485 1.00 47.59 96 GLY A CA 1
ATOM 773 C C . GLY A 1 96 ? -6.028 6.689 -27.965 1.00 47.59 96 GLY A C 1
ATOM 774 O O . GLY A 1 96 ? -6.450 7.800 -28.269 1.00 47.59 96 GLY A O 1
ATOM 775 N N . SER A 1 97 ? -5.724 5.776 -28.895 1.00 47.03 97 SER A N 1
ATOM 776 C CA . SER A 1 97 ? -5.788 6.025 -30.348 1.00 47.03 97 SER A CA 1
ATOM 777 C C . SER A 1 97 ? -6.483 4.895 -31.114 1.00 47.03 97 SER A C 1
ATOM 779 O O . SER A 1 97 ? -5.989 4.402 -32.123 1.00 47.03 97 SER A O 1
ATOM 781 N N . GLY A 1 98 ? -7.656 4.484 -30.639 1.00 51.00 98 GLY A N 1
ATOM 782 C CA . GLY A 1 98 ? -8.498 3.512 -31.329 1.00 51.00 98 GLY A CA 1
ATOM 783 C C . GLY A 1 98 ? -9.961 3.883 -31.191 1.00 51.00 98 GLY A C 1
ATOM 784 O O . GLY A 1 98 ? -10.627 3.274 -30.375 1.00 51.00 98 GLY A O 1
ATOM 785 N N . ASP A 1 99 ? -10.399 4.922 -31.911 1.00 51.47 99 ASP A N 1
ATOM 786 C CA . ASP A 1 99 ? -11.800 5.141 -32.316 1.00 51.47 99 ASP A CA 1
ATOM 787 C C . ASP A 1 99 ? -11.917 6.386 -33.217 1.00 51.47 99 ASP A C 1
ATOM 789 O O . ASP A 1 99 ? -12.554 7.371 -32.866 1.00 51.47 99 ASP A O 1
ATOM 793 N N . ILE A 1 100 ? -11.287 6.365 -34.399 1.00 47.62 100 ILE A N 1
ATOM 794 C CA . ILE A 1 100 ? -11.8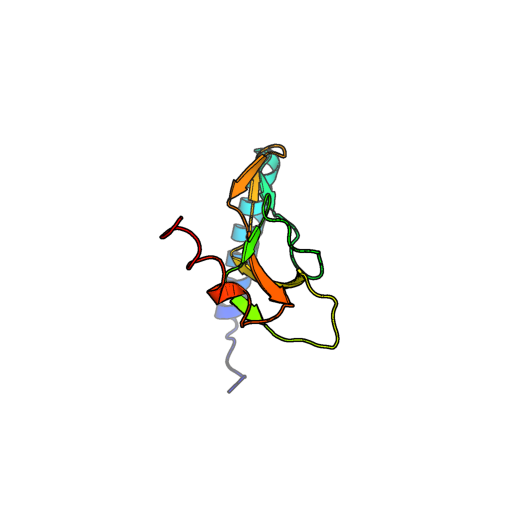23 7.060 -35.583 1.00 47.62 100 ILE A CA 1
ATOM 795 C C . ILE A 1 100 ? -11.360 6.292 -36.829 1.00 47.62 100 ILE A C 1
ATOM 797 O O . ILE A 1 100 ? -10.185 6.377 -37.186 1.00 47.62 100 ILE A O 1
ATOM 801 N N . SER A 1 101 ? -12.286 5.579 -37.483 1.00 41.84 101 SER A N 1
ATOM 802 C CA . SER A 1 101 ? -12.367 5.255 -38.929 1.00 41.84 101 SER A CA 1
ATOM 803 C C . SER A 1 101 ? -12.746 3.792 -39.182 1.00 41.84 101 SER A C 1
ATOM 805 O O . SER A 1 101 ? -11.951 2.898 -38.898 1.00 41.84 101 SER A O 1
ATOM 807 N N . GLY A 1 102 ? -13.908 3.584 -39.813 1.00 37.28 102 GLY A N 1
ATOM 808 C CA . GLY A 1 102 ? -14.291 2.335 -40.480 1.00 37.28 102 GLY A CA 1
ATOM 809 C C . GLY A 1 102 ? -15.700 1.879 -40.169 1.00 37.28 102 GLY A C 1
ATOM 810 O O . GLY A 1 102 ? -15.809 0.872 -39.445 1.00 37.28 102 GLY A O 1
#

Sequence (102 aa):
KEDQVTPQMRIWIGNFRTVRRLLDKVLIEQGITKIESLDRQFDPSWHRAAEVVADPSRPEGTIVEETTTGYLWRGEVLRKAEVVVVGNPLDTQRSGSGDISG

Solvent-accessible surface area (backbone atoms only — not comparable to full-atom values): 6095 Å² total; per-residue (Å²): 142,86,88,79,8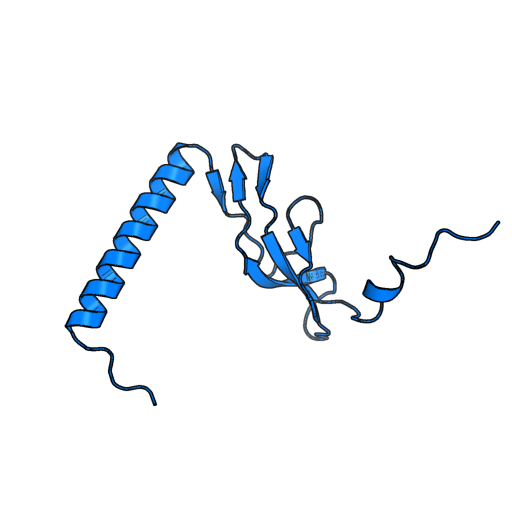4,46,77,67,54,53,53,52,53,52,50,53,53,48,54,50,52,54,51,54,50,54,37,44,76,74,38,35,44,73,55,87,54,68,80,31,73,70,44,79,86,55,38,41,79,76,44,56,40,83,50,93,92,52,61,72,39,29,19,79,38,68,83,38,86,13,30,25,46,76,86,41,79,70,39,57,17,30,24,31,26,25,39,65,62,70,60,73,66,59,81,80,73,84,90,86,89,136

pLDDT: mean 88.87, std 16.8, range [37.28, 98.5]

Radius of gyration: 19.09 Å; Cα contacts (8 Å, |Δi|>4): 145; chains: 1; bounding box: 40×27×62 Å

Foldseek 3Di:
DPDDCDPVNVVVVVVVVVVVVVVQVVCVVQQKDWDDQAQDFDDPQAADEPEEDADPVHDFRHFHDFPAIWMDHNNHGPGHTYTYTYDDRVVVVVVPPPDDDD

Mean predicted aligned error: 7.91 Å

Secondary structure (DSSP, 8-state):
------HHHHHHHHHHHHHHHHHHHHHHHTTEEE---TTSBP-TTTEEEEEEE--TTS-TTBEEEEEE--EEETTEEEEPEEEEEES-TTGGGTTTS--S--

Nearest PDB structures (foldseek):
  1dkg-assembly1_B  TM=8.869E-01  e=3.417E-06  Escherichia coli
  1dkg-assembly1_A  TM=9.089E-01  e=8.616E-06  Escherichia coli
  3a6m-assembly1_B  TM=8.736E-01  e=5.796E-06  Thermus thermophilus HB8
  4ani-assembly1_B  TM=8.934E-01  e=1.668E-05  Geobacillus kaustophilus HTA426
  8gb3-assembly1_E  TM=8.832E-01  e=5.584E-03  Mycobacterium tuberculosis